Protein AF-A0AAN6S1M0-F1 (afdb_monomer_lite)

Secondary structure (DSSP, 8-state):
-TTT-EEEE-TT---SS--GGGGGSSEEEEE-SSSSEEEEEEEE-TT-HHHHHHHHHTTTT----SSHHHHHHHHSSHHHHHHHHHHH-

Foldseek 3Di:
DQAAWAKAADPPDDDPDDCVVVQVDQWDWADPPPPFTAPGIITHHHNDVLVVLLVVCLVVQCDDPVDPVCCCPGNRRRVVSRVSVVVVD

Sequence (89 aa):
MYHFGAIYLDLDNGCTADLTPRLHYPVFVTDGGHGALRNHILGARPGHPFWRAITSALERYHWNYGLPYVAMSFASGQWFETAVWKEYH

InterPro domains:
  IPR029044 Nucleotide-diphospho-sugar transferases [SSF53448] (1-63)
  IPR051706 Glycosyltransferase domain-containing protein [PTHR32385] (1-89)

Structure (mmCIF, N/CA/C/O backbone):
data_AF-A0AAN6S1M0-F1
#
_entry.id   AF-A0AAN6S1M0-F1
#
loop_
_atom_site.group_PDB
_atom_site.id
_atom_site.type_symbol
_atom_site.label_atom_id
_atom_site.label_alt_id
_atom_site.label_comp_id
_atom_site.label_asym_id
_atom_site.label_entity_id
_atom_site.label_seq_id
_atom_site.pdbx_PDB_ins_code
_atom_site.Cartn_x
_atom_site.Cartn_y
_atom_site.Cartn_z
_atom_site.occupancy
_atom_site.B_iso_or_equiv
_atom_site.auth_seq_id
_atom_site.auth_comp_id
_atom_site.auth_asym_id
_atom_site.auth_atom_id
_atom_site.pdbx_PDB_model_num
ATOM 1 N N . MET A 1 1 ? -3.739 -7.417 5.093 1.00 92.25 1 MET A N 1
ATOM 2 C CA . MET A 1 1 ? -4.937 -6.562 4.922 1.00 92.25 1 MET A CA 1
ATOM 3 C C . MET A 1 1 ? -6.117 -7.253 4.243 1.00 92.25 1 MET A C 1
ATOM 5 O O . MET A 1 1 ? -7.210 -7.126 4.769 1.00 92.25 1 MET A O 1
ATOM 9 N N . TYR A 1 2 ? -5.952 -8.016 3.151 1.00 96.50 2 TYR A N 1
ATOM 10 C CA . TYR A 1 2 ? -7.096 -8.658 2.469 1.00 96.50 2 TYR A CA 1
ATOM 11 C C . TYR A 1 2 ? -8.018 -9.476 3.397 1.00 96.50 2 TYR A C 1
ATOM 13 O O . TYR A 1 2 ? -9.229 -9.320 3.331 1.00 96.50 2 TYR A O 1
ATOM 21 N N . HIS A 1 3 ? -7.475 -10.299 4.299 1.00 96.31 3 HIS A N 1
ATOM 22 C CA . HIS A 1 3 ? -8.299 -11.174 5.147 1.00 96.31 3 HIS A CA 1
ATOM 23 C C . HIS A 1 3 ? -8.965 -10.472 6.339 1.00 96.31 3 HIS A C 1
ATOM 25 O O . HIS A 1 3 ? -10.100 -10.793 6.668 1.00 96.31 3 HIS A O 1
ATOM 31 N N . PHE A 1 4 ? -8.277 -9.519 6.975 1.00 95.81 4 PHE A N 1
ATOM 32 C CA . PHE A 1 4 ? -8.695 -8.950 8.265 1.00 95.81 4 PHE A CA 1
ATOM 33 C C . PHE A 1 4 ? -9.077 -7.467 8.205 1.00 95.81 4 PHE A C 1
ATOM 35 O O . PHE A 1 4 ? -9.660 -6.950 9.153 1.00 95.81 4 PHE A O 1
ATOM 42 N N . GLY A 1 5 ? -8.788 -6.778 7.099 1.00 94.75 5 GLY A N 1
ATOM 43 C CA . GLY A 1 5 ? -9.003 -5.340 6.981 1.00 94.75 5 GLY A CA 1
ATOM 44 C C . GLY A 1 5 ? -8.205 -4.536 8.012 1.00 94.75 5 GLY A C 1
ATOM 45 O O . GLY A 1 5 ? -7.021 -4.810 8.215 1.00 94.75 5 GLY A O 1
ATOM 46 N N . ALA A 1 6 ? -8.889 -3.580 8.646 1.00 95.12 6 ALA A N 1
ATOM 47 C CA . ALA A 1 6 ? -8.373 -2.626 9.624 1.00 95.12 6 ALA A CA 1
ATOM 48 C C . ALA A 1 6 ? -7.338 -1.648 9.039 1.00 95.12 6 ALA A C 1
ATOM 50 O O . ALA A 1 6 ? -7.297 -1.422 7.826 1.00 95.12 6 ALA A O 1
ATOM 51 N N . ILE A 1 7 ? -6.568 -1.018 9.927 1.00 96.12 7 ILE A N 1
ATOM 52 C CA . ILE A 1 7 ? -5.518 -0.056 9.603 1.00 96.12 7 ILE A CA 1
ATOM 53 C C . ILE A 1 7 ? -4.170 -0.746 9.795 1.00 96.12 7 ILE A C 1
ATOM 55 O O . ILE A 1 7 ? -3.910 -1.330 10.845 1.00 96.12 7 ILE A O 1
ATOM 59 N N . TYR A 1 8 ? -3.334 -0.672 8.769 1.00 95.56 8 TYR A N 1
ATOM 60 C CA . TYR A 1 8 ? -1.916 -0.984 8.834 1.00 95.56 8 TYR A CA 1
ATOM 61 C C . TYR A 1 8 ? -1.137 0.309 9.087 1.00 95.56 8 TYR A C 1
ATOM 63 O O . TYR A 1 8 ? -1.441 1.340 8.480 1.00 95.56 8 TYR A O 1
ATOM 71 N N . LEU A 1 9 ? -0.155 0.238 9.981 1.00 95.25 9 LEU A N 1
ATOM 72 C CA . LEU A 1 9 ? 0.707 1.345 10.369 1.00 95.25 9 LEU A CA 1
ATOM 73 C C . LEU A 1 9 ? 2.130 0.812 10.554 1.00 95.25 9 LEU A C 1
ATOM 75 O O . LEU A 1 9 ? 2.311 -0.169 11.282 1.00 95.25 9 LEU A O 1
ATOM 79 N N . ASP A 1 10 ? 3.114 1.444 9.915 1.00 95.25 10 ASP A N 1
ATOM 80 C CA . ASP A 1 10 ? 4.524 1.128 10.157 1.00 95.25 10 ASP A CA 1
ATOM 81 C C . ASP A 1 10 ? 4.911 1.433 11.615 1.00 95.25 10 ASP A C 1
ATOM 83 O O . ASP A 1 10 ? 4.366 2.328 12.263 1.00 95.25 10 ASP A O 1
ATOM 87 N N . LEU A 1 11 ? 5.851 0.662 12.166 1.00 96.12 11 LEU A N 1
ATOM 88 C CA . LEU A 1 11 ? 6.193 0.728 13.592 1.00 96.12 11 LEU A CA 1
ATOM 89 C C . LEU A 1 11 ? 6.858 2.056 13.999 1.00 96.12 11 LEU A C 1
ATOM 91 O O . LEU A 1 11 ? 6.814 2.439 15.166 1.00 96.12 11 LEU A O 1
ATOM 95 N N . ASP A 1 12 ? 7.485 2.747 13.053 1.00 95.00 12 ASP A N 1
ATOM 96 C CA . ASP A 1 12 ? 8.154 4.034 13.238 1.00 95.00 12 ASP A CA 1
ATOM 97 C C . ASP A 1 12 ? 7.228 5.242 13.006 1.00 95.00 12 ASP A C 1
ATOM 99 O O . ASP A 1 12 ? 7.645 6.391 13.182 1.00 95.00 12 ASP A O 1
ATOM 103 N N . ASN A 1 13 ? 5.947 5.013 12.700 1.00 91.81 13 ASN A N 1
ATOM 104 C CA . ASN A 1 13 ? 4.953 6.074 12.619 1.00 91.81 13 ASN A CA 1
ATOM 105 C C . ASN A 1 13 ? 4.431 6.473 14.008 1.00 91.81 13 ASN A C 1
ATOM 107 O O . ASN A 1 13 ? 3.661 5.760 14.649 1.00 91.81 13 ASN A O 1
ATOM 111 N N . GLY A 1 14 ? 4.797 7.680 14.444 1.00 90.12 14 GLY A N 1
ATOM 112 C CA . GLY A 1 14 ? 4.253 8.289 15.658 1.00 90.12 14 GLY A CA 1
ATOM 113 C C . GLY A 1 14 ? 2.781 8.711 15.530 1.00 90.12 14 GLY A C 1
ATOM 114 O O . GLY A 1 14 ? 2.290 9.034 14.447 1.00 90.12 14 GLY A O 1
ATOM 115 N N . CYS A 1 15 ? 2.083 8.771 16.666 1.00 87.75 15 CYS A N 1
ATOM 116 C CA . CYS A 1 15 ? 0.684 9.192 16.735 1.00 87.75 15 CYS A CA 1
ATOM 117 C C . CYS A 1 15 ? 0.565 10.714 16.894 1.00 87.75 15 CYS A C 1
ATOM 119 O O . CYS A 1 15 ? 0.950 11.264 17.925 1.00 87.75 15 CYS A O 1
ATOM 121 N N . THR A 1 16 ? -0.020 11.391 15.905 1.00 90.62 16 THR A N 1
ATOM 122 C CA . THR A 1 16 ? -0.345 12.831 15.976 1.00 90.62 16 THR A CA 1
ATOM 123 C C . THR 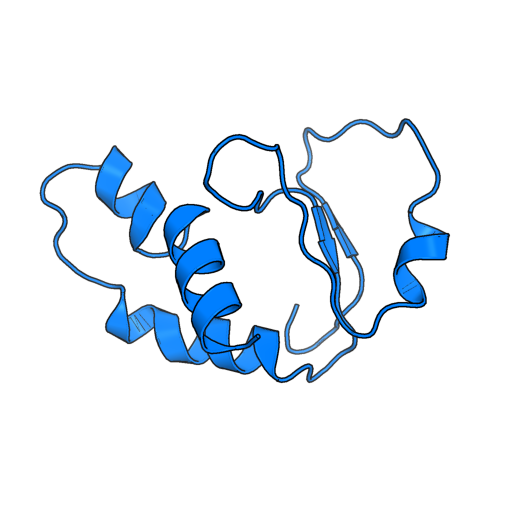A 1 16 ? -1.848 13.108 15.994 1.00 90.62 16 THR A C 1
ATOM 125 O O . THR A 1 16 ? -2.270 14.171 16.444 1.00 90.62 16 THR A O 1
ATOM 128 N N . ALA A 1 17 ? -2.662 12.159 15.525 1.00 91.19 17 ALA A N 1
ATOM 129 C CA . ALA A 1 17 ? -4.113 12.258 15.452 1.00 91.19 17 ALA A CA 1
ATOM 130 C C . ALA A 1 17 ? -4.761 10.867 15.515 1.00 91.19 17 ALA A C 1
ATOM 132 O O . ALA A 1 17 ? -4.124 9.859 15.204 1.00 91.19 17 ALA A O 1
ATOM 133 N N . ASP A 1 18 ? -6.041 10.825 15.886 1.00 93.06 18 ASP A N 1
ATOM 134 C CA . ASP A 1 18 ? -6.843 9.603 15.850 1.00 93.06 18 ASP A CA 1
ATOM 135 C C . ASP A 1 18 ? -7.133 9.181 14.397 1.00 93.06 18 ASP A C 1
ATOM 137 O O . ASP A 1 18 ? -7.596 9.979 13.576 1.00 93.06 18 ASP A O 1
ATOM 141 N N . LEU A 1 19 ? -6.866 7.911 14.078 1.00 93.50 19 LEU A N 1
ATOM 142 C CA . LEU A 1 19 ? -7.127 7.319 12.764 1.00 93.50 19 LEU A CA 1
ATOM 143 C C . LEU A 1 19 ? -8.504 6.647 12.669 1.00 93.50 19 LEU A C 1
ATOM 145 O O . LEU A 1 19 ? -8.921 6.288 11.567 1.00 93.50 19 LEU A O 1
ATOM 149 N N . THR A 1 20 ? -9.249 6.525 13.771 1.00 93.56 20 THR A N 1
ATOM 150 C CA . THR A 1 20 ? -10.608 5.954 13.805 1.00 93.56 20 THR A CA 1
ATOM 151 C C . THR A 1 20 ? -11.550 6.564 12.757 1.00 93.56 20 THR A C 1
ATOM 153 O O . THR A 1 20 ? -12.244 5.796 12.087 1.00 93.56 20 THR A O 1
ATOM 156 N N . PRO A 1 21 ? -11.547 7.891 12.486 1.00 94.50 21 PRO A N 1
ATOM 157 C CA . PRO A 1 21 ? -12.388 8.470 11.434 1.00 94.50 21 PRO A CA 1
ATOM 158 C C . PRO A 1 21 ? -12.119 7.910 10.028 1.00 94.50 21 PRO A C 1
ATOM 160 O O . PRO A 1 21 ? -12.989 7.967 9.159 1.00 94.50 21 PRO A O 1
ATOM 163 N N . ARG A 1 22 ? -10.930 7.342 9.776 1.00 93.19 22 ARG A N 1
ATOM 164 C CA . ARG A 1 22 ? -10.584 6.731 8.483 1.00 93.19 22 ARG A CA 1
ATOM 165 C C . ARG A 1 22 ? -11.265 5.383 8.260 1.00 93.19 22 ARG A C 1
ATOM 167 O O . ARG A 1 22 ? -11.425 4.990 7.108 1.00 93.19 22 ARG A O 1
ATOM 174 N N . LEU A 1 23 ? -11.742 4.723 9.318 1.00 92.94 23 LEU A N 1
ATOM 175 C CA . LEU A 1 23 ? -12.495 3.465 9.227 1.00 92.94 23 LEU A CA 1
ATOM 176 C C . LEU A 1 23 ? -13.852 3.619 8.522 1.00 92.94 23 LEU A C 1
ATOM 178 O O . LEU A 1 23 ? -14.461 2.618 8.154 1.00 92.94 23 LEU A O 1
ATOM 182 N N . HIS A 1 24 ? -14.319 4.853 8.305 1.00 94.69 24 HIS A N 1
ATOM 183 C CA . HIS A 1 24 ? -15.502 5.124 7.490 1.00 94.69 24 HIS A CA 1
ATOM 184 C C . HIS A 1 24 ? -15.312 4.716 6.018 1.00 94.69 24 HIS A C 1
ATOM 186 O O . HIS A 1 24 ? -16.271 4.317 5.358 1.00 94.69 24 HIS A O 1
ATOM 192 N N . TYR A 1 25 ? -14.085 4.796 5.492 1.00 95.50 25 TYR A N 1
ATOM 193 C CA . TYR A 1 25 ? -13.803 4.468 4.097 1.00 95.50 25 TYR A CA 1
ATOM 194 C C . TYR A 1 25 ? -13.614 2.953 3.911 1.00 95.50 25 TYR A C 1
ATOM 196 O O . TYR A 1 25 ? -12.912 2.317 4.699 1.00 95.50 25 TYR A O 1
ATOM 204 N N . PRO A 1 26 ? -14.174 2.347 2.843 1.00 95.88 26 PRO A N 1
ATOM 205 C CA . PRO A 1 26 ? -14.024 0.911 2.588 1.00 95.88 26 PRO A CA 1
ATOM 206 C C . PRO A 1 26 ? -12.573 0.514 2.277 1.00 95.88 26 PRO A C 1
ATOM 208 O O . PRO A 1 26 ? -12.184 -0.631 2.517 1.00 95.88 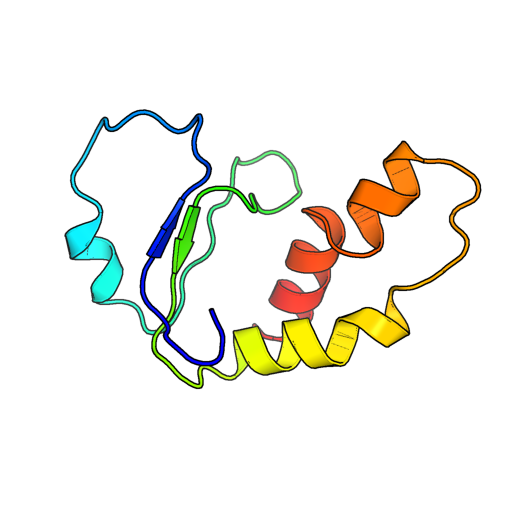26 PRO A O 1
ATOM 211 N N . VAL A 1 27 ? -11.790 1.457 1.754 1.00 97.00 27 VAL A N 1
ATOM 212 C CA . VAL A 1 27 ? -10.344 1.394 1.547 1.00 97.00 27 VAL A CA 1
ATOM 213 C C . VAL A 1 27 ? -9.791 2.813 1.589 1.00 97.00 27 VAL A C 1
ATOM 215 O O . VAL A 1 27 ? -10.459 3.746 1.141 1.00 97.00 27 VAL A O 1
ATOM 218 N N . PHE A 1 28 ? -8.578 2.979 2.099 1.00 95.81 28 PHE A N 1
ATOM 219 C CA . PHE A 1 28 ? -7.805 4.195 1.907 1.00 95.81 28 PHE A CA 1
ATOM 220 C C . PHE A 1 28 ? -6.315 3.870 1.802 1.00 95.81 28 PHE A C 1
ATOM 222 O O . PHE A 1 28 ? -5.812 2.921 2.406 1.00 95.81 28 PHE A O 1
ATOM 229 N N . VAL A 1 29 ? -5.630 4.710 1.044 1.00 95.25 29 VAL A N 1
ATOM 230 C CA . VAL A 1 29 ? -4.175 4.775 0.900 1.00 95.25 29 VAL A CA 1
ATOM 231 C C . VAL A 1 29 ? -3.752 6.210 1.200 1.00 95.25 29 VAL A C 1
ATOM 233 O O . VAL A 1 29 ? -4.596 7.113 1.220 1.00 95.25 29 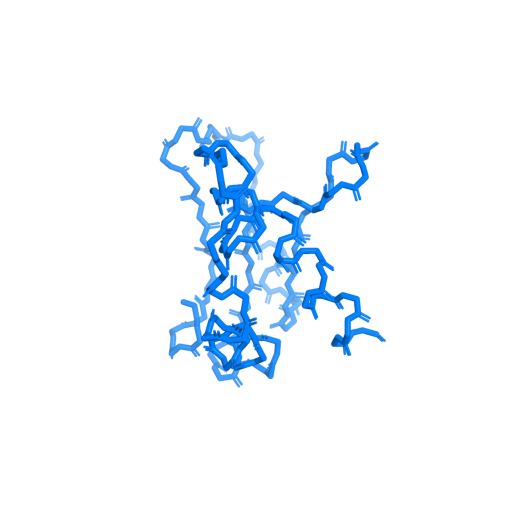VAL A O 1
ATOM 236 N N . THR A 1 30 ? -2.470 6.439 1.462 1.00 94.38 30 THR A N 1
ATOM 237 C CA . THR A 1 30 ? -1.958 7.788 1.733 1.00 94.38 30 THR A CA 1
ATOM 238 C C . THR A 1 30 ? -1.110 8.293 0.573 1.00 94.38 30 THR A C 1
ATOM 240 O O . THR A 1 30 ? -0.404 7.530 -0.080 1.00 94.38 30 THR A O 1
ATOM 243 N N . ASP A 1 31 ? -1.191 9.592 0.295 1.00 94.00 31 ASP A N 1
ATOM 244 C CA . ASP A 1 31 ? -0.349 10.266 -0.692 1.00 94.00 31 ASP A CA 1
ATOM 245 C C . ASP A 1 31 ? 0.534 11.288 0.029 1.00 94.00 31 ASP A C 1
ATOM 247 O O . ASP A 1 31 ? 0.059 12.091 0.832 1.00 94.00 31 ASP A O 1
ATOM 251 N N . GLY 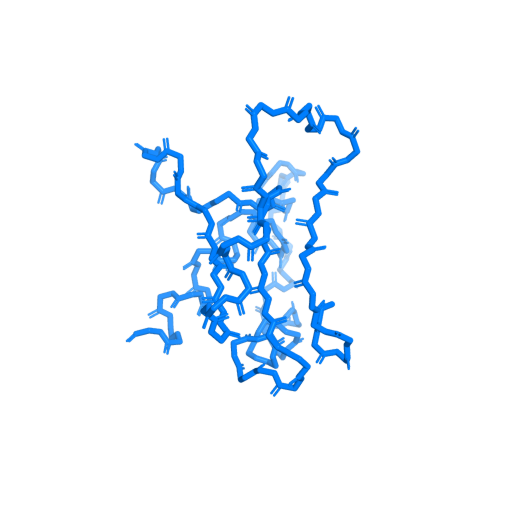A 1 32 ? 1.838 11.220 -0.235 1.00 89.12 32 GLY A N 1
ATOM 252 C CA . GLY A 1 32 ? 2.820 12.162 0.290 1.00 89.12 32 GLY A CA 1
ATOM 253 C C . GLY A 1 32 ? 3.022 13.399 -0.585 1.00 89.12 32 GLY A C 1
ATOM 254 O O . GLY A 1 32 ? 3.811 14.254 -0.201 1.00 89.12 32 GLY A O 1
ATOM 255 N N . GLY A 1 33 ? 2.383 13.482 -1.755 1.00 91.19 33 GLY A N 1
ATOM 256 C CA . GLY A 1 33 ? 2.540 14.583 -2.710 1.00 91.19 33 GLY A CA 1
ATOM 257 C C . GLY A 1 33 ? 3.833 14.522 -3.529 1.00 91.19 33 GLY A C 1
ATOM 258 O O . GLY A 1 33 ? 4.248 15.525 -4.105 1.00 91.19 33 GLY A O 1
ATOM 259 N N . HIS A 1 34 ? 4.489 13.359 -3.587 1.00 89.69 34 HIS A N 1
ATOM 260 C CA . HIS A 1 34 ? 5.795 13.178 -4.239 1.00 89.69 34 HIS A CA 1
ATOM 261 C C . HIS A 1 34 ? 5.774 12.113 -5.351 1.00 89.69 34 HIS A C 1
ATOM 263 O O . HIS A 1 34 ? 6.783 11.471 -5.636 1.00 89.69 34 HIS A O 1
ATOM 269 N N . GLY A 1 35 ? 4.618 11.924 -5.993 1.00 91.31 35 GLY A N 1
ATOM 270 C CA . GLY A 1 35 ? 4.446 11.104 -7.199 1.00 91.31 35 GLY A CA 1
ATOM 271 C C . GLY A 1 35 ? 4.053 9.644 -6.957 1.00 91.31 35 GLY A C 1
ATOM 272 O O . GLY A 1 35 ? 3.265 9.107 -7.737 1.00 91.31 35 GLY A O 1
ATOM 273 N N . ALA A 1 36 ? 4.546 9.023 -5.883 1.00 94.94 36 ALA A N 1
ATOM 274 C CA . ALA A 1 36 ? 4.116 7.700 -5.430 1.00 94.94 36 ALA A CA 1
ATOM 275 C C . ALA A 1 36 ? 3.260 7.801 -4.162 1.00 94.94 36 ALA A C 1
ATOM 277 O O . ALA A 1 36 ? 3.510 8.639 -3.290 1.00 94.94 36 ALA A O 1
ATOM 278 N N . LEU A 1 37 ? 2.281 6.903 -4.059 1.00 95.88 37 LEU A N 1
ATOM 279 C CA . LEU A 1 37 ? 1.558 6.638 -2.825 1.00 95.88 37 LEU A CA 1
ATOM 280 C C . LEU A 1 37 ? 2.507 6.133 -1.741 1.00 95.88 37 LEU A C 1
ATOM 282 O O . LEU A 1 37 ? 3.611 5.661 -2.000 1.00 95.88 37 LEU A O 1
ATOM 286 N N . ARG A 1 38 ? 2.056 6.243 -0.503 1.00 94.25 38 ARG A N 1
ATOM 287 C CA . ARG A 1 38 ? 2.794 5.892 0.699 1.00 94.25 38 ARG A CA 1
ATOM 288 C C . ARG A 1 38 ? 2.242 4.587 1.264 1.00 94.25 38 ARG A C 1
ATOM 290 O O . ARG A 1 38 ? 1.062 4.504 1.586 1.00 94.25 38 ARG A O 1
ATOM 297 N N . ASN A 1 39 ? 3.125 3.618 1.474 1.00 93.38 39 ASN A N 1
ATOM 298 C CA . ASN A 1 39 ? 2.788 2.285 1.974 1.00 93.38 39 ASN A CA 1
ATOM 299 C C . ASN A 1 39 ? 2.898 2.140 3.508 1.00 93.38 39 ASN A C 1
ATOM 301 O O . ASN A 1 39 ? 2.956 1.020 4.003 1.00 93.38 39 ASN A O 1
ATOM 305 N N . HIS A 1 40 ? 2.932 3.251 4.255 1.00 93.44 40 HIS A N 1
ATOM 306 C CA . HIS A 1 40 ? 3.176 3.252 5.707 1.00 93.44 40 HIS A CA 1
ATOM 307 C C . HIS A 1 40 ? 1.916 3.480 6.565 1.00 93.44 40 HIS A C 1
ATOM 309 O O . HIS A 1 40 ? 1.899 3.112 7.737 1.00 93.44 40 HIS A O 1
ATOM 315 N N . ILE A 1 41 ? 0.842 4.063 6.004 1.00 94.94 41 ILE A N 1
ATOM 316 C CA . ILE A 1 41 ? -0.501 4.074 6.620 1.00 94.94 41 ILE A CA 1
ATOM 317 C C . ILE A 1 41 ? -1.525 3.688 5.567 1.00 94.94 41 ILE A C 1
ATOM 319 O O . ILE A 1 41 ? -1.752 4.431 4.609 1.00 94.94 41 ILE A O 1
ATOM 323 N N . LEU A 1 42 ? -2.167 2.545 5.773 1.00 95.75 42 LEU A N 1
ATOM 324 C CA . LEU A 1 42 ? -3.086 1.937 4.816 1.00 95.75 42 LEU A CA 1
ATOM 325 C C . LEU A 1 42 ? -4.321 1.434 5.556 1.00 95.75 42 LEU A C 1
ATOM 327 O O . LEU A 1 42 ? -4.230 1.020 6.711 1.00 95.75 42 LEU A O 1
ATOM 331 N N . GLY A 1 43 ? -5.481 1.417 4.905 1.00 96.12 43 GLY A N 1
ATOM 332 C CA . GLY A 1 43 ? -6.685 0.861 5.517 1.00 96.12 43 GLY A CA 1
ATOM 333 C C . GLY A 1 43 ? -7.631 0.201 4.534 1.00 96.12 43 GLY A C 1
ATOM 334 O O . GLY A 1 43 ? -7.697 0.567 3.363 1.00 96.12 43 GLY A O 1
ATOM 335 N N . ALA A 1 44 ? -8.370 -0.800 5.007 1.00 97.06 44 ALA A N 1
ATOM 336 C CA . ALA A 1 44 ? -9.509 -1.354 4.282 1.00 97.06 44 ALA A CA 1
ATOM 337 C C . ALA A 1 44 ? -10.418 -2.196 5.165 1.00 97.06 44 ALA A C 1
ATOM 339 O O . ALA A 1 44 ? -10.021 -2.692 6.215 1.00 97.06 44 ALA A O 1
ATOM 340 N N . ARG A 1 45 ? -11.626 -2.458 4.672 1.00 97.12 45 ARG A N 1
ATOM 341 C CA . ARG A 1 45 ? -12.458 -3.553 5.178 1.00 97.12 45 ARG A CA 1
ATOM 342 C C . ARG A 1 45 ? -11.899 -4.930 4.765 1.00 97.12 45 ARG A C 1
ATOM 344 O O . ARG A 1 45 ? -11.235 -5.034 3.727 1.00 97.12 45 ARG A O 1
ATOM 351 N N . PRO A 1 46 ? -12.211 -6.003 5.514 1.00 97.12 46 PRO A N 1
ATOM 352 C CA . PRO A 1 46 ? -11.942 -7.373 5.081 1.00 97.12 46 PRO A CA 1
ATOM 353 C C . PRO A 1 46 ? -12.510 -7.659 3.681 1.00 97.12 46 PRO A C 1
ATOM 355 O O . PRO A 1 46 ? -13.599 -7.202 3.333 1.00 97.12 46 PRO A O 1
ATOM 358 N N . GLY A 1 47 ? -11.775 -8.415 2.869 1.00 96.88 47 GLY A N 1
ATOM 359 C CA . GLY A 1 47 ? -12.181 -8.852 1.532 1.00 96.88 47 GLY A CA 1
ATOM 360 C C . GLY A 1 47 ? -12.229 -7.750 0.470 1.00 96.88 47 GLY A C 1
ATOM 361 O O . GLY A 1 47 ? -12.817 -7.956 -0.592 1.00 96.88 47 GLY A O 1
ATOM 362 N N . HIS A 1 48 ? -11.658 -6.569 0.724 1.00 97.19 48 HIS A N 1
ATOM 363 C CA . HIS A 1 48 ? -11.764 -5.454 -0.215 1.00 97.19 48 HIS A CA 1
ATOM 364 C C . HIS A 1 48 ? -11.087 -5.761 -1.577 1.00 97.19 48 HIS A C 1
ATOM 366 O O . HIS A 1 48 ? -9.942 -6.229 -1.585 1.00 97.19 48 HIS A O 1
ATOM 372 N N . PRO A 1 49 ? -11.731 -5.464 -2.731 1.00 97.19 49 PRO A N 1
ATOM 373 C CA . PRO A 1 49 ? -11.206 -5.807 -4.058 1.00 97.19 49 PRO A CA 1
ATOM 374 C C . PRO A 1 49 ? -9.820 -5.234 -4.371 1.00 97.19 49 PRO A C 1
ATOM 376 O O . PRO A 1 49 ? -9.021 -5.928 -4.990 1.00 97.19 49 PRO A O 1
ATOM 379 N N . PHE A 1 50 ? -9.509 -4.023 -3.895 1.00 97.06 50 PHE A N 1
ATOM 380 C CA . PHE A 1 50 ? -8.167 -3.437 -4.016 1.00 97.06 50 PHE A CA 1
ATOM 381 C C . PHE A 1 50 ? -7.069 -4.360 -3.461 1.00 97.06 50 PHE A C 1
ATOM 383 O O . PHE A 1 50 ? -6.086 -4.640 -4.138 1.00 97.06 50 PHE A O 1
ATOM 390 N N . TRP A 1 51 ? -7.260 -4.917 -2.261 1.00 96.50 51 TRP A N 1
ATOM 391 C CA . TRP A 1 51 ? -6.256 -5.794 -1.654 1.00 96.50 51 TRP A CA 1
ATOM 392 C C . TRP A 1 51 ? -6.149 -7.146 -2.355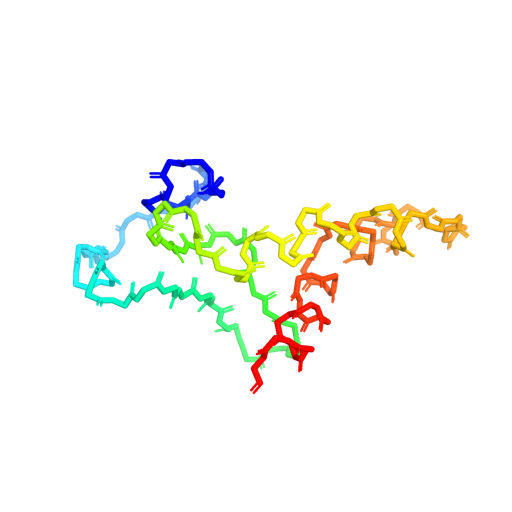 1.00 96.50 51 TRP A C 1
ATOM 394 O O . TRP A 1 51 ? -5.069 -7.727 -2.373 1.00 96.50 51 TRP A O 1
ATOM 404 N N . ARG A 1 52 ? -7.233 -7.618 -2.983 1.00 97.12 52 ARG A N 1
ATOM 405 C CA . ARG A 1 52 ? -7.182 -8.777 -3.884 1.00 97.12 52 ARG A CA 1
ATOM 406 C C . ARG A 1 52 ? -6.381 -8.469 -5.149 1.00 97.12 52 ARG A C 1
ATOM 408 O O . ARG A 1 52 ? -5.633 -9.329 -5.606 1.00 97.12 52 ARG A O 1
ATOM 415 N N . ALA A 1 53 ? -6.539 -7.271 -5.716 1.00 97.31 53 ALA A N 1
ATOM 416 C CA . ALA A 1 53 ? -5.762 -6.827 -6.871 1.00 97.31 53 ALA A CA 1
ATOM 417 C C . ALA A 1 53 ? -4.269 -6.760 -6.525 1.00 97.31 53 ALA A C 1
ATOM 419 O O . ALA A 1 53 ? -3.464 -7.335 -7.252 1.00 97.31 53 ALA A O 1
ATOM 420 N N . ILE A 1 54 ? -3.919 -6.191 -5.364 1.00 96.94 54 ILE A N 1
ATOM 421 C CA . ILE A 1 54 ? -2.540 -6.179 -4.855 1.00 96.94 54 ILE A CA 1
ATOM 422 C C . ILE A 1 54 ? -1.963 -7.589 -4.762 1.00 96.94 54 ILE A C 1
ATOM 424 O O . ILE A 1 54 ? -0.927 -7.854 -5.364 1.00 96.94 54 ILE A O 1
ATOM 428 N N . THR A 1 55 ? -2.623 -8.520 -4.064 1.00 96.19 55 THR A N 1
ATOM 429 C CA . THR A 1 55 ? -2.053 -9.868 -3.898 1.00 96.19 55 THR A CA 1
ATOM 430 C C . THR A 1 55 ? -1.929 -10.610 -5.225 1.00 96.19 55 THR A C 1
ATOM 432 O O . THR A 1 55 ? -0.967 -11.343 -5.421 1.00 96.19 55 THR A O 1
ATOM 435 N N . SER A 1 56 ? -2.869 -10.398 -6.149 1.00 96.31 56 SER A N 1
ATOM 436 C CA . SER A 1 56 ? -2.852 -11.039 -7.471 1.00 96.31 56 SER A CA 1
ATOM 437 C C . SER A 1 56 ? -1.806 -10.436 -8.418 1.00 96.31 56 SER A C 1
ATOM 439 O O . SER A 1 56 ? -1.414 -11.079 -9.389 1.00 96.31 56 SER A O 1
ATOM 441 N N . ALA A 1 57 ? -1.363 -9.200 -8.173 1.00 97.25 57 ALA A N 1
ATOM 442 C CA . ALA A 1 57 ? -0.376 -8.516 -9.002 1.00 97.25 57 ALA A CA 1
ATOM 443 C C . ALA A 1 57 ? 1.074 -8.871 -8.633 1.00 97.25 57 ALA A C 1
ATOM 445 O O . ALA A 1 57 ? 1.952 -8.699 -9.473 1.00 97.25 57 ALA A O 1
ATOM 446 N N . LEU A 1 58 ? 1.337 -9.400 -7.431 1.00 96.12 58 LEU A N 1
ATOM 447 C CA . LEU A 1 58 ? 2.699 -9.653 -6.933 1.00 96.12 58 LEU A CA 1
ATOM 448 C C . LEU A 1 58 ? 3.562 -10.468 -7.906 1.00 96.12 58 LEU A C 1
ATOM 450 O O . LEU A 1 58 ? 4.672 -10.057 -8.229 1.00 96.12 58 LEU A O 1
ATOM 454 N N . GLU A 1 59 ? 3.045 -11.583 -8.428 1.00 95.31 59 GLU A N 1
ATOM 455 C CA . GLU A 1 59 ? 3.792 -12.416 -9.383 1.00 95.31 59 GLU A CA 1
ATOM 456 C C . GLU A 1 59 ? 4.091 -11.667 -10.685 1.00 95.31 59 GLU A C 1
ATOM 458 O O . GLU A 1 59 ? 5.191 -11.761 -11.226 1.00 95.31 59 GLU A O 1
ATOM 463 N N . ARG A 1 60 ? 3.137 -10.860 -11.165 1.00 95.38 60 ARG A N 1
ATOM 464 C CA . ARG A 1 60 ? 3.294 -10.067 -12.391 1.00 95.38 60 ARG A CA 1
ATOM 465 C C . ARG A 1 60 ? 4.354 -8.982 -12.244 1.00 95.38 60 ARG A C 1
ATOM 467 O O . ARG A 1 60 ? 4.941 -8.602 -13.247 1.00 95.38 60 ARG A O 1
ATOM 474 N N . TYR A 1 61 ? 4.584 -8.474 -11.036 1.00 95.69 61 TYR A N 1
ATOM 475 C CA . TYR A 1 61 ? 5.599 -7.459 -10.743 1.00 95.69 61 TYR A CA 1
ATOM 476 C C . TYR A 1 61 ? 6.907 -8.059 -10.201 1.00 95.69 61 TYR A C 1
ATOM 478 O O . TYR A 1 61 ? 7.852 -7.332 -9.912 1.00 95.69 61 TYR A O 1
ATOM 486 N N . HIS A 1 62 ? 7.042 -9.383 -10.141 1.00 93.81 62 HIS A N 1
ATOM 487 C CA . HIS A 1 62 ? 8.273 -10.035 -9.698 1.00 93.81 62 HIS A CA 1
ATOM 488 C C . HIS A 1 62 ? 9.304 -10.176 -10.841 1.00 93.81 62 HIS A C 1
ATOM 490 O O . HIS A 1 62 ? 9.601 -11.273 -11.319 1.00 93.81 62 HIS A O 1
ATOM 496 N N . TRP A 1 63 ? 9.854 -9.046 -11.296 1.00 93.12 63 TRP A N 1
ATOM 497 C CA . TRP A 1 63 ? 10.888 -8.989 -12.341 1.00 93.12 63 TRP A CA 1
ATOM 498 C C . TRP A 1 63 ? 12.301 -8.982 -11.751 1.00 93.12 63 TRP A C 1
ATOM 500 O O . TRP A 1 63 ? 12.524 -8.607 -10.599 1.00 93.12 63 TRP A O 1
ATOM 510 N N . ASN A 1 64 ? 13.297 -9.312 -12.577 1.00 93.25 64 ASN A N 1
ATOM 511 C CA . ASN A 1 64 ? 14.692 -9.048 -12.240 1.00 93.25 64 ASN A CA 1
ATOM 512 C C . ASN A 1 64 ? 15.057 -7.595 -12.593 1.00 93.25 64 ASN A C 1
ATOM 514 O O . ASN A 1 64 ? 15.426 -7.293 -13.726 1.00 93.25 64 ASN A O 1
ATOM 518 N N . TYR A 1 65 ? 14.949 -6.697 -11.614 1.00 92.94 65 TYR A N 1
ATOM 519 C CA . TYR A 1 65 ? 15.167 -5.257 -11.796 1.00 92.94 65 TYR A CA 1
ATOM 520 C C . TYR A 1 65 ? 16.644 -4.831 -11.885 1.00 92.94 65 TYR A C 1
ATOM 522 O O . TYR A 1 65 ? 16.920 -3.650 -12.091 1.00 92.94 65 TYR A O 1
ATOM 530 N N . GLY A 1 66 ? 17.604 -5.744 -11.694 1.00 94.12 66 GLY A N 1
ATOM 531 C CA . GLY A 1 66 ? 19.049 -5.481 -11.797 1.00 94.12 66 GLY A CA 1
ATOM 532 C C . GLY A 1 66 ? 19.658 -4.601 -10.692 1.00 94.12 66 GLY A C 1
ATOM 533 O O . GLY A 1 66 ? 20.838 -4.745 -10.386 1.00 94.12 66 GLY A O 1
ATOM 534 N N . LEU A 1 67 ? 18.867 -3.734 -10.050 1.00 95.88 67 LEU A N 1
ATOM 535 C CA . LEU A 1 67 ? 19.271 -2.880 -8.932 1.00 95.88 67 LEU A CA 1
ATOM 536 C C . LEU A 1 67 ? 18.367 -3.118 -7.708 1.00 95.88 67 LEU A C 1
ATOM 538 O O . LEU A 1 67 ? 17.143 -3.024 -7.840 1.00 95.88 67 LEU A O 1
ATOM 542 N N . PRO A 1 68 ? 18.930 -3.340 -6.501 1.00 93.38 68 PRO A N 1
ATOM 543 C CA . PRO A 1 68 ? 18.140 -3.652 -5.306 1.00 93.38 68 PRO A CA 1
ATOM 544 C C . PRO A 1 68 ? 17.074 -2.605 -4.965 1.00 93.38 68 PRO A C 1
ATOM 546 O O . PRO A 1 68 ? 15.936 -2.953 -4.668 1.00 93.38 68 PRO A O 1
ATOM 549 N N . TYR A 1 69 ? 17.405 -1.313 -5.058 1.00 92.12 69 TYR A N 1
ATOM 550 C CA . TYR A 1 69 ? 16.457 -0.237 -4.747 1.00 92.12 69 TYR A CA 1
ATOM 551 C C . TYR A 1 69 ? 15.252 -0.209 -5.699 1.00 92.12 69 TYR A C 1
ATOM 553 O O . TYR A 1 69 ? 14.118 0.031 -5.275 1.00 92.12 69 TYR A O 1
ATOM 561 N N . VAL A 1 70 ? 15.490 -0.496 -6.982 1.00 93.75 70 VAL A N 1
ATOM 562 C CA . VAL A 1 70 ? 14.432 -0.579 -7.994 1.00 93.75 70 VAL A CA 1
ATOM 563 C C . VAL A 1 70 ? 13.548 -1.791 -7.713 1.00 93.75 70 VAL A C 1
ATOM 565 O O . VAL A 1 70 ? 12.328 -1.654 -7.725 1.00 93.75 70 VAL A O 1
ATOM 568 N N . ALA A 1 71 ? 14.144 -2.935 -7.360 1.00 94.38 71 ALA A N 1
ATOM 569 C CA . ALA A 1 71 ? 13.396 -4.129 -6.979 1.00 94.38 71 ALA A CA 1
ATOM 570 C C . ALA A 1 71 ? 12.470 -3.871 -5.783 1.00 94.38 71 ALA A C 1
ATOM 572 O O . ALA A 1 71 ? 11.272 -4.118 -5.877 1.00 94.38 71 ALA A O 1
ATOM 573 N N . MET A 1 72 ? 12.988 -3.293 -4.694 1.00 92.81 72 MET A N 1
ATOM 574 C CA . MET A 1 72 ? 12.167 -2.967 -3.520 1.00 92.81 72 MET A CA 1
ATOM 575 C C . MET A 1 72 ? 11.019 -2.013 -3.864 1.00 92.81 72 MET A C 1
ATOM 577 O O . MET A 1 72 ? 9.909 -2.171 -3.371 1.00 92.81 72 MET A O 1
ATOM 581 N N . SER A 1 73 ? 11.278 -1.033 -4.728 1.00 94.62 73 SER A N 1
ATOM 582 C CA . SER A 1 73 ? 10.307 -0.007 -5.108 1.00 94.62 73 SER A CA 1
ATOM 583 C C . SER A 1 73 ? 9.180 -0.533 -6.006 1.00 94.62 73 SER A C 1
ATOM 585 O O . SER A 1 73 ? 8.020 -0.172 -5.794 1.00 94.62 73 SER A O 1
ATOM 587 N N . PHE A 1 74 ? 9.515 -1.361 -7.001 1.00 95.94 74 PHE A N 1
ATOM 588 C CA . PHE A 1 74 ? 8.612 -1.760 -8.088 1.00 95.94 74 PHE A CA 1
ATOM 589 C C . PHE A 1 74 ? 8.076 -3.190 -7.994 1.00 95.94 74 PHE A C 1
ATOM 591 O O . PHE A 1 74 ? 7.066 -3.460 -8.635 1.00 95.94 74 PHE A O 1
ATOM 598 N N . ALA A 1 75 ? 8.699 -4.087 -7.224 1.00 95.75 75 ALA A N 1
ATOM 599 C CA . ALA A 1 75 ? 8.183 -5.448 -7.064 1.00 95.75 75 ALA A CA 1
ATOM 600 C C . ALA A 1 75 ? 6.988 -5.488 -6.101 1.00 95.75 75 ALA A C 1
ATOM 602 O O . ALA A 1 75 ? 5.964 -6.095 -6.395 1.00 95.75 75 ALA A O 1
ATOM 603 N N . SER A 1 76 ? 7.123 -4.828 -4.946 1.00 95.19 76 SER A N 1
ATOM 604 C CA . SER A 1 76 ? 6.097 -4.820 -3.894 1.00 95.19 76 SER A CA 1
ATOM 605 C C . SER A 1 76 ? 6.074 -3.538 -3.047 1.00 95.19 76 SER A C 1
ATOM 607 O O . SER A 1 76 ? 5.431 -3.512 -2.001 1.00 95.19 76 SER A O 1
ATOM 609 N N . GLY A 1 77 ? 6.817 -2.500 -3.443 1.00 94.81 77 GLY A N 1
ATOM 610 C CA . GLY A 1 77 ? 6.937 -1.244 -2.698 1.00 94.81 77 GLY A CA 1
ATOM 611 C C . GLY A 1 77 ? 5.953 -0.158 -3.133 1.00 94.81 77 GLY A C 1
ATOM 612 O O . GLY A 1 77 ? 4.946 -0.410 -3.791 1.00 94.81 77 GLY A O 1
ATOM 613 N N . GLN A 1 78 ? 6.281 1.091 -2.795 1.00 95.56 78 GLN A N 1
ATOM 614 C CA . GLN A 1 78 ? 5.422 2.257 -3.032 1.00 95.56 78 GLN A CA 1
ATOM 615 C C . GLN A 1 78 ? 5.010 2.454 -4.504 1.00 95.56 78 GLN A C 1
ATOM 617 O O . GLN A 1 78 ? 3.879 2.847 -4.793 1.00 95.56 78 GLN A O 1
ATOM 622 N N . TRP A 1 79 ? 5.902 2.162 -5.458 1.00 96.06 79 TRP A N 1
ATOM 623 C CA . TRP A 1 79 ? 5.608 2.335 -6.884 1.00 96.06 79 TRP A CA 1
ATOM 624 C C . TRP A 1 79 ? 4.737 1.203 -7.425 1.00 96.06 79 TRP A C 1
ATOM 626 O O . TRP A 1 79 ? 3.849 1.463 -8.235 1.00 96.06 79 TRP A O 1
ATOM 636 N N . PHE A 1 80 ? 4.942 -0.020 -6.932 1.00 97.25 80 PHE A N 1
ATOM 637 C CA . PHE A 1 80 ? 4.039 -1.146 -7.172 1.00 97.25 80 PHE A CA 1
ATOM 638 C C . PHE A 1 80 ? 2.623 -0.833 -6.678 1.00 97.25 80 PHE A C 1
ATOM 640 O O . PHE A 1 80 ? 1.672 -0.899 -7.455 1.00 97.25 80 PHE A O 1
ATOM 647 N N . GLU A 1 81 ? 2.485 -0.422 -5.416 1.00 96.75 81 GLU A N 1
ATOM 648 C CA . GLU A 1 81 ? 1.185 -0.087 -4.831 1.00 96.75 81 GLU A CA 1
ATOM 649 C C . GLU A 1 81 ? 0.491 1.031 -5.617 1.00 96.75 81 GLU A C 1
ATOM 651 O O . GLU A 1 81 ? -0.692 0.928 -5.939 1.00 96.75 81 GLU A O 1
ATOM 656 N N . THR A 1 82 ? 1.245 2.065 -6.002 1.00 97.06 82 THR A N 1
ATOM 657 C CA . THR A 1 82 ? 0.743 3.167 -6.835 1.00 97.06 82 THR A CA 1
ATOM 658 C C . THR A 1 82 ? 0.220 2.679 -8.183 1.00 97.06 82 THR A C 1
ATOM 660 O O . THR A 1 82 ? -0.821 3.150 -8.639 1.00 97.06 82 THR A O 1
ATOM 663 N N . ALA A 1 83 ? 0.932 1.761 -8.840 1.00 96.94 83 ALA A N 1
ATOM 664 C CA . ALA A 1 83 ? 0.506 1.212 -10.123 1.00 96.94 83 ALA A CA 1
ATOM 665 C C . ALA A 1 83 ? -0.798 0.417 -9.977 1.00 96.94 83 ALA A C 1
ATOM 667 O O . ALA A 1 83 ? -1.755 0.682 -10.699 1.00 96.94 83 ALA A O 1
ATOM 668 N N . VAL A 1 84 ? -0.879 -0.471 -8.981 1.00 97.38 84 VAL A N 1
ATOM 669 C CA . VAL A 1 84 ? -2.089 -1.269 -8.730 1.00 97.38 84 VAL A CA 1
ATOM 670 C C . VAL A 1 84 ? -3.272 -0.389 -8.315 1.00 97.38 84 VAL A C 1
ATOM 672 O O . VAL A 1 84 ? -4.396 -0.639 -8.743 1.00 97.38 84 VAL A O 1
ATOM 675 N N . TRP A 1 85 ? -3.048 0.666 -7.524 1.00 96.69 85 TRP A N 1
ATOM 676 C CA . TRP A 1 85 ? -4.100 1.625 -7.168 1.00 96.69 85 TRP A CA 1
ATOM 677 C C . TRP A 1 85 ? -4.678 2.322 -8.401 1.00 96.69 85 TRP A C 1
ATOM 679 O O . TRP A 1 85 ? -5.895 2.432 -8.516 1.00 96.69 85 TRP A O 1
ATOM 689 N N . LYS A 1 86 ? -3.824 2.738 -9.344 1.00 95.62 86 LYS A N 1
ATOM 690 C CA . LYS A 1 86 ? -4.247 3.365 -10.609 1.00 95.62 86 LYS A CA 1
ATOM 691 C C . LYS A 1 86 ? -4.985 2.410 -11.546 1.00 95.62 86 LYS A C 1
ATOM 693 O O . LYS A 1 86 ? -5.799 2.867 -12.330 1.00 95.62 86 LYS A O 1
ATOM 698 N N . GLU A 1 87 ? -4.686 1.115 -11.507 1.00 95.56 87 GLU A N 1
ATOM 699 C CA . GLU A 1 87 ? -5.449 0.112 -12.265 1.00 95.56 87 GLU A CA 1
ATOM 70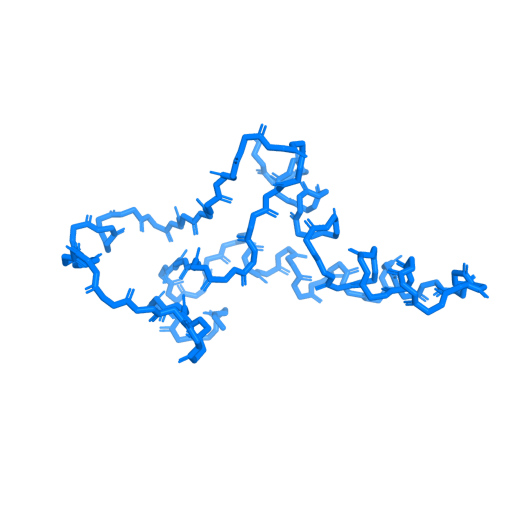0 C C . GLU A 1 87 ? -6.807 -0.193 -11.617 1.00 95.56 87 GLU A C 1
ATOM 702 O O . GLU A 1 87 ? -7.749 -0.597 -12.297 1.00 95.56 87 GLU A O 1
ATOM 707 N N . TYR A 1 88 ? -6.897 -0.041 -10.294 1.00 95.19 88 TYR A N 1
ATOM 708 C CA . TYR A 1 88 ? -8.101 -0.313 -9.516 1.00 95.19 88 TYR A CA 1
ATOM 709 C C . TYR A 1 88 ? -9.120 0.843 -9.524 1.00 95.19 88 TYR A C 1
ATOM 711 O O . TYR A 1 88 ? -10.322 0.567 -9.486 1.00 95.19 88 TYR A O 1
ATOM 719 N N . HIS A 1 89 ? -8.651 2.097 -9.501 1.00 84.81 89 HIS A N 1
ATOM 720 C CA . HIS A 1 89 ? -9.462 3.321 -9.416 1.00 84.81 89 HIS A CA 1
ATOM 721 C C . HIS A 1 89 ? -9.780 3.906 -10.793 1.00 84.81 89 HIS A C 1
ATOM 723 O O . HIS A 1 89 ? -10.961 4.265 -10.999 1.00 84.81 89 HIS A O 1
#

Radius of gyration: 13.57 Å; chains: 1; bounding box: 35×27×29 Å

Organism: NCBI:txid303347

pLDDT: mean 94.71, std 2.3, range [84.81, 97.38]